Protein AF-A0A2E8A3Y8-F1 (afdb_monomer_lite)

Structure (mmCIF, N/CA/C/O backbone):
data_AF-A0A2E8A3Y8-F1
#
_entry.id   AF-A0A2E8A3Y8-F1
#
loop_
_atom_site.group_PDB
_atom_site.id
_atom_site.type_symbol
_atom_site.label_atom_id
_atom_site.label_alt_id
_atom_site.label_comp_id
_atom_site.label_asym_id
_atom_site.label_entity_id
_atom_site.label_seq_id
_atom_site.pdbx_PDB_ins_code
_atom_site.Cartn_x
_atom_site.Cartn_y
_atom_site.Cartn_z
_atom_site.occupancy
_atom_site.B_iso_or_equiv
_atom_site.auth_seq_id
_atom_site.auth_comp_id
_atom_site.auth_asym_id
_atom_site.auth_atom_id
_atom_site.pdbx_PDB_model_num
ATOM 1 N N . MET A 1 1 ? -54.378 -12.305 22.592 1.00 50.81 1 MET A N 1
ATOM 2 C CA . MET A 1 1 ? -53.542 -13.106 21.674 1.00 50.81 1 MET A CA 1
ATOM 3 C C . MET A 1 1 ? -53.422 -12.330 20.375 1.00 50.81 1 MET A C 1
ATOM 5 O O . MET A 1 1 ? -54.357 -12.415 19.598 1.00 50.81 1 MET A O 1
ATOM 9 N N . SER A 1 2 ? -52.361 -11.531 20.200 1.00 48.31 2 SER A N 1
ATOM 10 C CA . SER A 1 2 ? -51.889 -10.996 18.904 1.00 48.31 2 SER A CA 1
ATOM 11 C C . SER A 1 2 ? -50.883 -9.859 19.144 1.00 48.31 2 SER A C 1
ATOM 13 O O . SER A 1 2 ? -51.267 -8.697 19.093 1.00 48.31 2 SER A O 1
ATOM 15 N N . ASP A 1 3 ? -49.627 -10.189 19.456 1.00 53.75 3 ASP A N 1
ATOM 16 C CA . ASP A 1 3 ? -48.512 -9.241 19.232 1.00 53.75 3 ASP A CA 1
ATOM 17 C C . ASP A 1 3 ? -47.126 -9.912 19.114 1.00 53.75 3 ASP A C 1
ATOM 19 O O . ASP A 1 3 ? -46.140 -9.276 18.766 1.00 53.75 3 ASP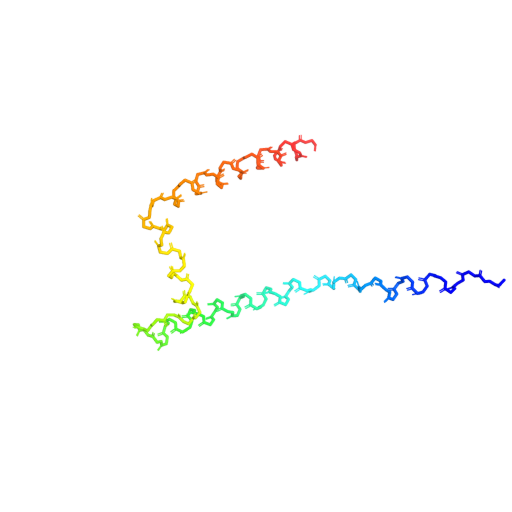 A O 1
ATOM 23 N N . GLU A 1 4 ? -47.027 -11.233 19.311 1.00 56.12 4 GLU A N 1
ATOM 24 C CA . GLU A 1 4 ? -45.763 -11.977 19.146 1.00 56.12 4 GLU A CA 1
ATOM 25 C C . GLU A 1 4 ? -45.334 -12.171 17.677 1.00 56.12 4 GLU A C 1
ATOM 27 O O . GLU A 1 4 ? -44.198 -12.553 17.408 1.00 56.12 4 GLU A O 1
ATOM 32 N N . GLY A 1 5 ? -46.216 -11.892 16.709 1.00 55.88 5 GLY A N 1
ATOM 33 C CA . GLY A 1 5 ? -45.936 -12.089 15.281 1.00 55.88 5 GLY A CA 1
ATOM 34 C C . GLY A 1 5 ? -45.139 -10.958 14.622 1.00 55.88 5 GLY A C 1
ATOM 35 O O . GLY A 1 5 ? -44.445 -11.211 13.643 1.00 55.88 5 GLY A O 1
ATOM 36 N N . SER A 1 6 ? -45.211 -9.728 15.150 1.00 57.06 6 SER A N 1
ATOM 37 C CA . SER A 1 6 ? -44.558 -8.556 14.540 1.00 57.06 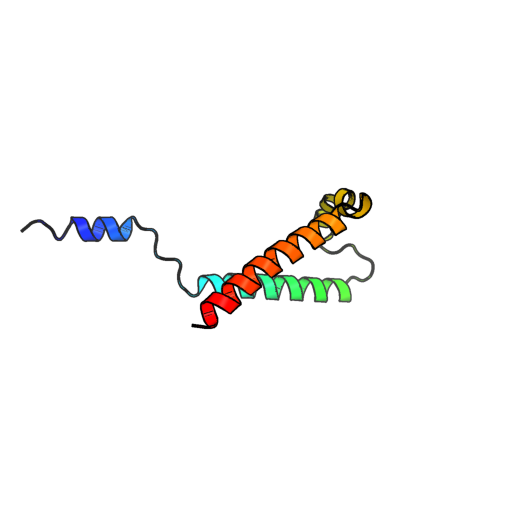6 SER A CA 1
ATOM 38 C C . SER A 1 6 ? -43.074 -8.432 14.897 1.00 57.06 6 SER A C 1
ATOM 40 O O . SER A 1 6 ? -42.314 -7.851 14.125 1.00 57.06 6 SER A O 1
ATOM 42 N N . GLY A 1 7 ? -42.654 -8.966 16.048 1.00 55.84 7 GLY A N 1
ATOM 43 C CA . GLY A 1 7 ? -41.250 -8.952 16.468 1.00 55.84 7 GLY A CA 1
ATOM 44 C C . GLY A 1 7 ? -40.382 -9.887 15.624 1.00 55.84 7 GLY A C 1
ATOM 45 O O . GLY A 1 7 ? -39.328 -9.479 15.146 1.00 55.84 7 GLY A O 1
ATOM 46 N N . GLN A 1 8 ? -40.878 -11.099 15.348 1.00 56.75 8 GLN A N 1
ATOM 47 C CA . GLN A 1 8 ? -40.131 -12.116 14.598 1.00 56.75 8 GLN A CA 1
ATOM 48 C C . GLN A 1 8 ? -39.885 -11.699 13.141 1.00 56.75 8 GLN A C 1
ATOM 50 O O . GLN A 1 8 ? -38.777 -11.835 12.639 1.00 56.75 8 GLN A O 1
ATOM 55 N N . ILE A 1 9 ? -40.879 -11.116 12.463 1.00 59.72 9 ILE A N 1
ATOM 56 C CA . ILE A 1 9 ? -4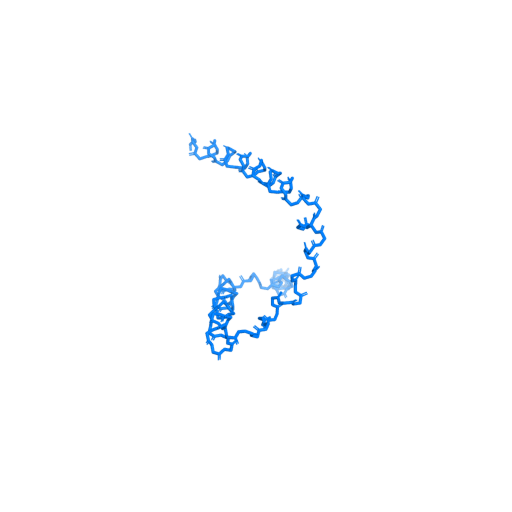0.717 -10.635 11.077 1.00 59.72 9 ILE A CA 1
ATOM 57 C C . ILE A 1 9 ? -39.770 -9.434 10.944 1.00 59.72 9 ILE A C 1
ATOM 59 O O . ILE A 1 9 ? -39.228 -9.229 9.866 1.00 59.72 9 ILE A O 1
ATOM 63 N N . THR A 1 10 ? -39.538 -8.655 12.003 1.00 58.28 10 THR A N 1
ATOM 64 C CA . THR A 1 10 ? -38.559 -7.552 11.975 1.00 58.28 10 THR A CA 1
ATOM 65 C C . THR A 1 10 ? -37.125 -8.071 12.119 1.00 58.28 10 THR A C 1
ATOM 67 O O . THR A 1 10 ? -36.212 -7.547 11.483 1.00 58.28 10 THR A O 1
ATOM 70 N N . GLU A 1 11 ? -36.939 -9.134 12.906 1.00 60.28 11 GLU A N 1
ATOM 71 C CA . GLU A 1 11 ? -35.646 -9.779 13.155 1.00 60.28 11 GLU A CA 1
ATOM 72 C C . GLU A 1 11 ? -35.144 -10.552 11.926 1.00 60.28 11 GLU A C 1
ATOM 74 O O . GLU A 1 11 ? -33.964 -10.491 11.617 1.00 60.28 11 GLU A O 1
ATOM 79 N N . PHE A 1 12 ? -36.040 -11.162 11.139 1.00 57.72 12 PHE A N 1
ATOM 80 C CA . PHE A 1 12 ? -35.675 -11.814 9.870 1.00 57.72 12 PHE A CA 1
ATOM 81 C C . PHE A 1 12 ? -35.438 -10.846 8.692 1.00 57.72 12 PHE A C 1
ATOM 83 O O . PHE A 1 12 ? -34.927 -11.267 7.654 1.00 57.72 12 PHE A O 1
ATOM 90 N N . ILE A 1 13 ? -35.842 -9.572 8.804 1.00 60.25 13 ILE A N 1
ATOM 91 C CA . ILE A 1 13 ? -35.687 -8.557 7.738 1.00 60.25 13 ILE A CA 1
ATOM 92 C C . ILE A 1 13 ? -34.484 -7.637 7.990 1.00 60.25 13 ILE A C 1
ATOM 94 O O . ILE A 1 13 ? -33.940 -7.064 7.043 1.00 60.25 13 ILE A O 1
ATOM 98 N N . GLN A 1 14 ? -34.009 -7.525 9.232 1.00 63.19 14 GLN A N 1
ATOM 99 C CA . GLN A 1 14 ? -32.669 -7.008 9.486 1.00 63.19 14 GLN A CA 1
ATOM 100 C C . GLN A 1 14 ? -31.678 -8.123 9.188 1.00 63.19 14 GLN A C 1
ATOM 102 O O . GLN A 1 14 ? -31.522 -9.036 9.987 1.00 63.19 14 GLN A O 1
ATOM 107 N N . GLY A 1 15 ? -31.035 -8.051 8.017 1.00 64.69 15 GLY A N 1
ATOM 108 C CA . GLY A 1 15 ? -29.947 -8.960 7.672 1.00 64.69 15 GLY A CA 1
ATOM 109 C C . GLY A 1 15 ? -28.984 -9.053 8.848 1.00 64.69 15 GLY A C 1
ATOM 110 O O . GLY A 1 15 ? -28.522 -8.009 9.317 1.00 64.69 15 GLY A O 1
ATOM 111 N N . GLU A 1 16 ? -28.794 -10.278 9.351 1.00 68.81 16 GLU A N 1
ATOM 112 C CA . GLU A 1 16 ? -27.980 -10.605 10.515 1.00 68.81 16 GLU A CA 1
ATOM 113 C C . GLU A 1 16 ? -26.820 -9.624 10.659 1.00 68.81 16 GLU A C 1
ATOM 115 O O . GLU A 1 16 ? -25.997 -9.490 9.748 1.00 68.81 16 GLU A O 1
ATOM 120 N N . LYS A 1 17 ? -26.771 -8.941 11.808 1.00 66.62 17 LYS A N 1
ATOM 121 C CA . LYS A 1 17 ? -25.599 -8.200 12.277 1.00 66.62 17 LYS A CA 1
ATOM 122 C C . LYS A 1 17 ? -24.357 -8.992 11.866 1.00 66.62 17 LYS A C 1
ATOM 124 O O . LYS A 1 17 ? -24.204 -10.121 12.335 1.00 66.62 17 LYS A O 1
ATOM 129 N N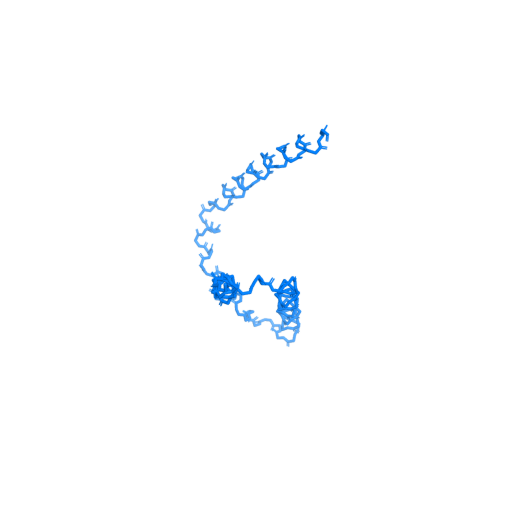 . GLU A 1 18 ? -23.544 -8.439 10.955 1.00 66.00 18 GLU A N 1
ATOM 130 C CA . GLU A 1 18 ? -22.396 -9.157 10.390 1.00 66.00 18 GLU A CA 1
ATOM 131 C C . GLU A 1 18 ? -21.630 -9.832 11.535 1.00 66.00 18 GLU A C 1
ATOM 133 O O . GLU A 1 18 ? -21.331 -9.162 12.534 1.00 66.00 18 GLU A O 1
ATOM 138 N N . PRO A 1 19 ? -21.375 -11.152 11.460 1.00 73.69 19 PRO A N 1
ATOM 139 C CA . PRO A 1 19 ? -20.743 -11.862 12.558 1.00 73.69 19 PRO A CA 1
ATOM 140 C C . PRO A 1 19 ? -19.434 -11.157 12.906 1.00 73.69 19 PRO A C 1
ATOM 142 O O . PRO A 1 19 ? -18.675 -10.809 12.005 1.00 73.69 19 PRO A O 1
ATOM 145 N N . GLU A 1 20 ? -19.137 -10.968 14.197 1.00 70.38 20 GLU A N 1
ATOM 146 C CA . GLU A 1 20 ? -17.938 -10.222 14.633 1.00 70.38 20 GLU A CA 1
ATOM 147 C C . GLU A 1 20 ? -16.628 -10.804 14.056 1.00 70.38 20 GLU A C 1
ATOM 149 O O . GLU A 1 20 ? -15.615 -10.118 13.945 1.00 70.38 20 GLU A O 1
ATOM 154 N N . SER A 1 21 ? -16.672 -12.059 13.599 1.00 70.81 21 SER A N 1
ATOM 155 C CA . SER A 1 21 ? -15.593 -12.769 12.907 1.00 70.81 21 SER A CA 1
ATOM 156 C C . SER A 1 21 ? -15.413 -12.401 11.415 1.00 70.81 21 SER A C 1
ATOM 158 O O . SER A 1 21 ? -14.436 -12.818 10.798 1.00 70.81 21 SER A O 1
ATOM 160 N N . SER A 1 22 ? -16.298 -11.603 10.804 1.00 79.12 22 SER A N 1
ATOM 161 C CA . SER A 1 22 ? -16.204 -11.169 9.392 1.00 79.12 22 SER A CA 1
ATOM 162 C C . SER A 1 22 ? -14.846 -10.515 9.083 1.00 79.12 22 SER A C 1
ATOM 164 O O . SER A 1 22 ? -14.176 -10.844 8.099 1.00 79.12 22 SER A O 1
ATOM 166 N N . TYR A 1 23 ? -14.353 -9.694 10.013 1.00 80.69 23 TYR A N 1
ATOM 167 C CA . TYR A 1 23 ? -13.036 -9.058 9.928 1.00 80.69 23 TYR A CA 1
ATOM 168 C C . TYR A 1 23 ? -11.875 -10.055 9.879 1.00 80.69 23 TYR A C 1
ATOM 170 O O . TYR A 1 23 ? -10.856 -9.785 9.243 1.00 80.69 23 TYR A O 1
ATOM 178 N N . VAL A 1 24 ? -12.018 -11.217 10.520 1.00 88.62 24 VAL A N 1
ATOM 179 C CA . VAL A 1 24 ? -10.979 -12.254 10.556 1.00 88.62 24 VAL A CA 1
ATOM 180 C C . VAL A 1 24 ? -10.786 -12.858 9.168 1.00 88.62 24 VAL A C 1
ATOM 182 O O . VAL A 1 24 ? -9.652 -13.063 8.740 1.00 88.62 24 VAL A O 1
ATOM 185 N N . VAL A 1 25 ? -11.875 -13.081 8.430 1.00 89.06 25 VAL A N 1
ATOM 186 C CA . VAL A 1 25 ? -11.821 -13.614 7.060 1.00 89.06 25 VAL A CA 1
ATOM 187 C C . VAL A 1 25 ? -11.118 -12.631 6.127 1.00 89.06 25 VAL A C 1
ATOM 189 O O . VAL A 1 25 ? -10.240 -13.028 5.360 1.00 89.06 25 VAL A O 1
ATOM 192 N N . ILE A 1 26 ? -11.441 -11.340 6.241 1.00 88.69 26 ILE A N 1
ATOM 193 C CA . ILE A 1 26 ? -10.790 -10.281 5.461 1.00 88.69 26 ILE A CA 1
ATOM 194 C C . ILE A 1 26 ? -9.300 -10.207 5.806 1.00 88.69 26 ILE A C 1
ATOM 196 O O . ILE A 1 26 ? -8.465 -10.186 4.905 1.00 88.69 26 ILE A O 1
ATOM 200 N N . MET A 1 27 ? -8.945 -10.241 7.093 1.00 92.88 27 MET A N 1
ATOM 201 C CA . MET A 1 27 ? -7.547 -10.226 7.530 1.00 92.88 27 MET A CA 1
ATOM 202 C C . MET A 1 27 ? -6.754 -11.422 7.001 1.00 92.88 27 MET A C 1
ATOM 204 O O . MET A 1 27 ? -5.652 -11.239 6.489 1.00 92.88 27 MET A O 1
ATOM 208 N N . ILE A 1 28 ? -7.312 -12.634 7.046 1.00 95.00 28 ILE A N 1
ATOM 209 C CA . ILE A 1 28 ? -6.672 -13.823 6.463 1.00 95.00 28 ILE A CA 1
ATOM 210 C C . ILE A 1 28 ? -6.512 -13.662 4.944 1.00 95.00 28 ILE A C 1
ATOM 212 O O . ILE A 1 28 ? -5.460 -13.997 4.396 1.00 95.00 28 ILE A O 1
ATOM 216 N N . GLY A 1 29 ? -7.515 -13.108 4.260 1.00 93.62 29 GLY A N 1
ATOM 217 C CA . GLY A 1 29 ? -7.442 -12.779 2.835 1.00 93.62 29 GLY A CA 1
ATOM 218 C C . GLY A 1 29 ? -6.296 -11.816 2.514 1.00 93.62 29 GLY A C 1
ATOM 219 O O . GLY A 1 29 ? -5.482 -12.090 1.637 1.00 93.62 29 GLY A O 1
ATOM 220 N N . VAL A 1 30 ? -6.162 -10.732 3.279 1.00 93.75 30 VAL A N 1
ATOM 221 C CA . VAL A 1 30 ? -5.084 -9.746 3.101 1.00 93.75 30 VAL A CA 1
ATOM 222 C C . VAL A 1 30 ? -3.713 -10.359 3.396 1.00 93.75 30 VAL A C 1
ATOM 224 O O . VAL A 1 30 ? -2.791 -10.220 2.596 1.00 93.75 30 VAL A O 1
ATOM 227 N N . VAL A 1 31 ? -3.565 -11.085 4.507 1.00 96.75 31 VAL A N 1
ATOM 228 C CA . VAL A 1 31 ? -2.291 -11.718 4.887 1.00 96.75 31 VAL A CA 1
ATOM 229 C C . VAL A 1 31 ? -1.866 -12.769 3.861 1.00 96.75 31 VAL A C 1
ATOM 231 O O . VAL A 1 31 ? -0.691 -12.829 3.490 1.00 96.75 31 VAL A O 1
ATOM 234 N N . SER A 1 32 ? -2.803 -13.582 3.371 1.00 95.50 32 SER A N 1
ATOM 235 C CA . SER A 1 32 ? -2.520 -14.593 2.348 1.00 95.50 32 SER A CA 1
ATOM 236 C C . SER A 1 32 ? -2.155 -13.960 1.004 1.00 95.50 32 SER A C 1
ATOM 238 O O . SER A 1 32 ? -1.179 -14.388 0.389 1.00 95.50 32 SER A O 1
ATOM 240 N N . MET A 1 33 ? -2.846 -12.892 0.595 1.00 93.38 33 MET A N 1
ATOM 241 C CA . MET A 1 33 ? -2.512 -12.118 -0.602 1.00 93.38 33 MET A CA 1
ATOM 242 C C . MET A 1 33 ? -1.099 -11.527 -0.520 1.00 93.38 33 MET A C 1
ATOM 244 O O . MET A 1 33 ? -0.305 -11.712 -1.440 1.00 93.38 33 MET A O 1
ATOM 248 N N . LEU A 1 34 ? -0.748 -10.868 0.588 1.00 94.06 34 LEU A N 1
ATOM 249 C CA . LEU A 1 34 ? 0.591 -10.298 0.778 1.00 94.06 34 LEU A CA 1
ATOM 250 C C . LEU A 1 34 ? 1.673 -11.383 0.776 1.00 94.06 34 LEU A C 1
ATOM 252 O O . LEU A 1 34 ? 2.695 -11.241 0.105 1.00 94.06 34 LEU A O 1
ATOM 256 N N . SER A 1 35 ? 1.430 -12.492 1.477 1.00 95.44 35 SER A N 1
ATOM 257 C CA . SER A 1 35 ? 2.364 -13.623 1.531 1.00 95.44 35 SER A CA 1
ATOM 258 C C . SER A 1 35 ? 2.584 -14.244 0.148 1.00 95.44 35 SER A C 1
ATOM 260 O O . SER A 1 35 ? 3.717 -14.558 -0.217 1.00 95.44 35 SER A O 1
ATOM 262 N N . PHE A 1 36 ? 1.519 -14.376 -0.649 1.00 95.00 36 PHE A N 1
ATOM 263 C CA . PHE A 1 36 ? 1.600 -14.839 -2.032 1.00 95.00 36 PHE A CA 1
ATOM 264 C C . PHE A 1 36 ? 2.433 -13.897 -2.906 1.00 95.00 36 PHE A C 1
ATOM 266 O O . PHE A 1 36 ? 3.285 -14.372 -3.654 1.00 95.00 36 PHE A O 1
ATOM 273 N N . LEU A 1 37 ? 2.239 -12.578 -2.796 1.00 93.06 37 LEU A N 1
ATOM 274 C CA . LEU A 1 37 ? 3.009 -11.596 -3.567 1.00 93.06 37 LEU A CA 1
ATOM 275 C C . LEU A 1 37 ? 4.506 -11.656 -3.238 1.00 93.06 37 LEU A C 1
ATOM 277 O O . LEU A 1 37 ? 5.335 -11.648 -4.149 1.00 93.06 37 LEU A O 1
ATOM 281 N N . VAL A 1 38 ? 4.854 -11.787 -1.954 1.00 94.00 38 VAL A N 1
ATOM 282 C CA . VAL A 1 38 ? 6.248 -11.968 -1.519 1.00 94.00 38 VAL A CA 1
ATOM 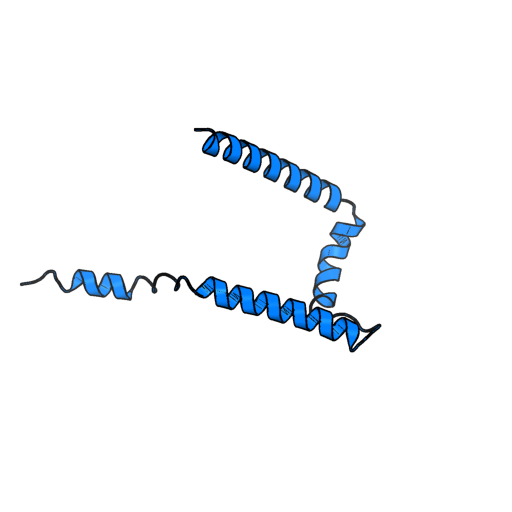283 C C . VAL A 1 38 ? 6.837 -13.247 -2.113 1.00 94.00 38 VAL A C 1
ATOM 285 O O . VAL A 1 38 ? 7.917 -13.213 -2.703 1.00 94.00 38 VAL A O 1
ATOM 288 N N . LEU A 1 39 ? 6.120 -14.370 -2.006 1.00 95.94 39 LEU A N 1
ATOM 289 C CA . LEU A 1 39 ? 6.567 -15.647 -2.560 1.00 95.94 39 LEU A CA 1
ATOM 290 C C . LEU A 1 39 ? 6.741 -15.577 -4.083 1.00 95.94 39 LEU A C 1
ATOM 292 O O . LEU A 1 39 ? 7.740 -16.066 -4.606 1.00 95.94 39 LEU A O 1
ATOM 296 N N . TYR A 1 40 ? 5.800 -14.948 -4.792 1.00 94.69 40 TYR A N 1
ATOM 297 C CA . TYR A 1 40 ? 5.865 -14.762 -6.239 1.00 94.69 40 TYR A CA 1
ATOM 298 C C . TYR A 1 40 ? 7.102 -13.955 -6.641 1.00 94.69 40 TYR A C 1
ATOM 300 O O . TYR A 1 40 ? 7.814 -14.363 -7.555 1.00 94.69 40 TYR A O 1
ATOM 308 N N . GLY A 1 41 ? 7.394 -12.855 -5.940 1.00 92.75 41 GLY A N 1
ATOM 309 C CA . GLY A 1 41 ? 8.569 -12.026 -6.218 1.00 92.75 41 GLY A CA 1
ATOM 310 C C . GLY A 1 41 ? 9.893 -12.780 -6.059 1.00 92.75 41 GLY A C 1
ATOM 311 O O . GLY A 1 41 ? 10.824 -12.557 -6.831 1.00 92.75 41 GLY A O 1
ATOM 312 N N . VAL A 1 42 ? 9.969 -13.710 -5.100 1.00 95.06 42 VAL A N 1
ATOM 313 C CA . VAL A 1 42 ? 11.147 -14.573 -4.905 1.00 95.06 42 VAL A CA 1
ATOM 314 C C . VAL A 1 42 ? 11.225 -15.678 -5.963 1.00 95.06 42 VAL A C 1
ATOM 316 O O . VAL A 1 42 ? 12.309 -15.967 -6.467 1.00 95.06 42 VAL A O 1
ATOM 319 N N . LEU A 1 43 ? 10.096 -16.307 -6.297 1.00 95.62 43 LEU A N 1
ATOM 320 C CA . LEU A 1 43 ? 10.048 -17.453 -7.208 1.00 95.62 43 LEU A CA 1
ATOM 321 C C . LEU A 1 43 ? 10.193 -17.054 -8.685 1.00 95.62 43 LEU A C 1
ATOM 323 O O . LEU A 1 43 ? 10.743 -17.818 -9.477 1.00 95.62 43 LEU A O 1
ATOM 327 N N . TYR A 1 44 ? 9.721 -15.862 -9.054 1.00 94.31 44 TYR A N 1
ATOM 328 C CA . TYR A 1 44 ? 9.712 -15.349 -10.424 1.00 94.31 44 TYR A CA 1
ATOM 329 C C . TYR A 1 44 ? 10.414 -13.984 -10.516 1.00 94.31 44 TYR A C 1
ATOM 331 O O . TYR A 1 44 ? 9.771 -12.966 -10.786 1.00 94.31 44 TYR A O 1
ATOM 339 N N . PRO A 1 45 ? 11.741 -13.928 -10.310 1.00 91.56 45 PRO A N 1
ATOM 340 C CA . PRO A 1 45 ? 12.480 -12.674 -10.360 1.00 91.56 45 PRO A CA 1
ATOM 341 C C . PRO A 1 45 ? 12.459 -12.062 -11.769 1.00 91.56 45 PRO A C 1
ATOM 343 O O . PRO A 1 45 ? 12.570 -12.766 -12.773 1.00 91.56 45 PRO A O 1
ATOM 346 N N . GLY A 1 46 ? 12.334 -10.734 -11.844 1.00 88.38 46 GLY A N 1
ATOM 347 C CA . GLY A 1 46 ? 12.323 -9.981 -13.108 1.00 88.38 46 GLY A CA 1
ATOM 348 C C . GLY A 1 46 ? 11.013 -10.065 -13.900 1.00 88.38 46 GLY A C 1
ATOM 349 O O . GLY A 1 46 ? 10.955 -9.584 -15.028 1.00 88.38 46 GLY A O 1
ATOM 350 N N . ARG A 1 47 ? 9.972 -10.680 -13.330 1.00 89.88 47 ARG A N 1
ATOM 351 C CA . ARG A 1 47 ? 8.615 -10.706 -13.884 1.00 89.88 47 ARG A CA 1
ATOM 352 C C . ARG A 1 47 ? 7.759 -9.659 -13.180 1.00 89.88 47 ARG A C 1
ATOM 354 O O . ARG A 1 47 ? 7.892 -9.463 -11.973 1.00 89.88 47 ARG A O 1
ATOM 361 N N . ASP A 1 48 ? 6.849 -9.050 -13.930 1.00 90.00 48 ASP A N 1
ATOM 362 C CA . ASP A 1 48 ? 5.867 -8.118 -13.383 1.00 90.00 48 ASP A CA 1
ATOM 363 C C . ASP A 1 48 ? 5.022 -8.797 -12.295 1.00 90.00 48 ASP A C 1
ATOM 365 O O . ASP A 1 48 ? 4.654 -9.978 -12.400 1.00 90.00 48 ASP A O 1
ATOM 369 N N . MET A 1 49 ? 4.746 -8.058 -11.217 1.00 89.75 49 MET A N 1
ATOM 370 C CA . MET A 1 49 ? 3.987 -8.581 -10.086 1.00 89.75 49 MET A CA 1
ATOM 371 C C . MET A 1 49 ? 2.511 -8.755 -10.467 1.00 89.75 49 MET A C 1
ATOM 373 O O . MET A 1 49 ? 1.903 -7.828 -11.013 1.00 89.75 49 MET A O 1
ATOM 377 N N . PRO A 1 50 ? 1.888 -9.899 -10.155 1.00 87.56 50 PRO A N 1
ATOM 378 C CA . PRO A 1 50 ? 0.481 -10.115 -10.449 1.00 87.56 50 PRO A CA 1
ATOM 379 C C . PRO A 1 50 ? -0.365 -9.099 -9.676 1.00 87.56 50 PRO A C 1
ATOM 381 O O . PRO A 1 50 ? -0.050 -8.776 -8.530 1.00 87.56 50 PRO A O 1
ATOM 384 N N . VAL A 1 51 ? -1.442 -8.607 -10.297 1.00 84.31 51 VAL A N 1
ATOM 385 C CA . VAL A 1 51 ? -2.399 -7.623 -9.747 1.00 84.31 51 VAL A CA 1
ATOM 386 C C . VAL A 1 51 ? -1.821 -6.213 -9.538 1.00 84.31 51 VAL A C 1
ATOM 388 O O . VAL A 1 51 ? -2.449 -5.234 -9.922 1.00 84.31 51 VAL A O 1
ATOM 391 N N . VAL A 1 52 ? -0.614 -6.072 -8.985 1.00 85.06 52 VAL A N 1
ATOM 392 C CA . VAL A 1 52 ? 0.010 -4.763 -8.702 1.00 85.06 52 VAL A CA 1
ATOM 393 C C . VAL A 1 52 ? 0.361 -4.015 -9.989 1.00 85.06 52 VAL A C 1
ATOM 395 O O . VAL A 1 52 ? 0.160 -2.805 -10.082 1.00 85.06 52 VAL A O 1
ATOM 398 N N . SER A 1 53 ? 0.841 -4.735 -11.001 1.00 84.00 53 SER A N 1
ATOM 399 C CA . SER A 1 53 ? 1.308 -4.139 -12.262 1.00 84.00 53 SER A CA 1
ATOM 400 C C . SER A 1 53 ? 0.185 -3.519 -13.092 1.00 84.00 53 SER A C 1
ATOM 402 O O . SER A 1 53 ? 0.437 -2.639 -13.904 1.00 84.00 53 SER A O 1
ATOM 404 N N . GLU A 1 54 ? -1.058 -3.942 -12.867 1.00 86.56 54 GLU A N 1
ATOM 405 C CA . GLU A 1 54 ? -2.245 -3.365 -13.508 1.00 86.56 54 GLU A CA 1
ATOM 406 C C . GLU A 1 54 ? -2.730 -2.101 -12.783 1.00 86.56 54 GLU A C 1
ATOM 408 O O . GLU A 1 54 ? -3.364 -1.237 -13.385 1.00 86.56 54 GLU A O 1
ATOM 413 N N . LEU A 1 55 ? -2.407 -1.966 -11.492 1.00 82.38 55 LEU A N 1
ATOM 414 C CA . LEU A 1 55 ? -2.809 -0.829 -10.665 1.00 82.38 55 LEU A CA 1
ATOM 415 C C . LEU A 1 55 ? -1.833 0.345 -10.774 1.00 82.38 55 LEU A C 1
ATOM 417 O O . LEU A 1 55 ? -2.268 1.494 -10.777 1.00 82.38 55 LEU A O 1
ATOM 421 N N . LEU A 1 56 ? -0.527 0.077 -10.877 1.00 81.62 56 LEU A N 1
ATOM 422 C CA . LEU A 1 56 ? 0.511 1.115 -10.940 1.00 81.62 56 LEU A CA 1
ATOM 423 C C . LEU A 1 56 ? 0.291 2.162 -12.054 1.00 81.62 56 LEU A C 1
ATOM 425 O O . LEU A 1 56 ? 0.396 3.352 -11.744 1.00 81.62 56 LEU A O 1
ATOM 429 N N . PRO A 1 57 ? -0.094 1.792 -13.293 1.00 84.00 57 PRO A N 1
ATOM 430 C CA . PRO A 1 57 ? -0.335 2.756 -14.369 1.00 84.00 57 PRO A CA 1
ATOM 431 C C . PRO A 1 57 ? -1.451 3.766 -14.066 1.00 84.00 57 PRO A C 1
ATOM 433 O O . PRO A 1 57 ? -1.411 4.896 -14.545 1.00 84.00 57 PRO A O 1
ATOM 436 N N . MET A 1 58 ? -2.436 3.412 -13.228 1.00 81.88 58 MET A N 1
ATOM 437 C CA . MET A 1 58 ? -3.491 4.358 -12.829 1.00 81.88 58 MET A CA 1
ATOM 438 C C . MET A 1 58 ? -2.965 5.503 -11.959 1.00 81.88 58 MET A C 1
ATOM 440 O O . MET A 1 58 ? -3.567 6.576 -11.924 1.00 81.88 58 MET A O 1
ATOM 444 N N . PHE A 1 59 ? -1.845 5.294 -11.267 1.00 79.19 59 PHE A N 1
ATOM 445 C CA . PHE A 1 59 ? -1.227 6.306 -10.415 1.00 79.19 59 PHE A CA 1
ATOM 446 C C . PHE A 1 59 ? -0.050 7.016 -11.085 1.00 79.19 59 PHE A C 1
ATOM 448 O O . PHE A 1 59 ? 0.453 7.996 -10.540 1.00 79.19 59 PHE A O 1
ATOM 455 N N . GLU A 1 60 ? 0.375 6.573 -12.267 1.00 80.62 60 GLU A N 1
ATOM 456 C CA . GLU A 1 60 ? 1.538 7.115 -12.972 1.00 80.62 60 GLU A CA 1
ATOM 457 C C . GLU A 1 60 ? 1.385 8.625 -13.229 1.00 80.62 60 GLU A C 1
ATOM 459 O O . GLU A 1 60 ? 2.270 9.400 -12.881 1.00 80.62 60 GLU A O 1
ATOM 464 N N . GLY A 1 61 ? 0.205 9.082 -13.667 1.00 77.88 61 GLY A N 1
ATOM 465 C CA . GLY A 1 61 ? -0.079 10.516 -13.846 1.00 77.88 61 GLY A CA 1
ATOM 466 C C . GLY A 1 61 ? -0.129 11.333 -12.542 1.00 77.88 61 GLY A C 1
ATOM 467 O O . GLY A 1 61 ? 0.120 12.540 -12.543 1.00 77.88 61 GLY A O 1
ATOM 468 N N . VAL A 1 62 ? -0.417 10.694 -11.407 1.00 82.75 62 VAL A N 1
ATOM 469 C CA . VAL A 1 62 ? -0.434 11.332 -10.077 1.00 82.75 62 VAL A CA 1
ATOM 470 C C . VAL A 1 62 ? 0.986 11.449 -9.517 1.00 82.75 62 VAL A C 1
ATOM 472 O O . VAL A 1 62 ? 1.334 12.458 -8.900 1.00 82.75 62 VAL A O 1
ATOM 475 N N . PHE A 1 63 ? 1.828 10.445 -9.756 1.00 80.12 63 PHE A N 1
ATOM 476 C CA . PHE A 1 63 ? 3.222 10.462 -9.322 1.00 80.12 63 PHE A CA 1
ATOM 477 C C . PHE A 1 63 ? 4.106 11.350 -10.208 1.00 80.12 63 PHE A C 1
ATOM 479 O O . PHE A 1 63 ? 4.973 12.040 -9.673 1.00 80.12 63 PHE A O 1
ATOM 486 N N . ASP A 1 64 ? 3.835 11.416 -11.514 1.00 84.62 64 ASP A N 1
ATOM 487 C CA . ASP A 1 64 ? 4.584 12.243 -12.473 1.00 84.62 64 ASP A CA 1
ATOM 488 C C . ASP A 1 64 ? 4.276 13.748 -12.335 1.00 84.62 64 ASP A C 1
ATOM 490 O O . ASP A 1 64 ? 5.158 14.598 -12.425 1.00 84.62 64 ASP A O 1
ATOM 494 N N . SER A 1 65 ? 3.031 14.110 -12.007 1.00 86.25 65 SER A N 1
ATOM 495 C CA . SER A 1 65 ? 2.609 15.518 -11.886 1.00 86.25 65 SER A CA 1
ATOM 496 C C . SER A 1 65 ? 3.032 16.216 -10.584 1.00 86.25 65 SER A C 1
ATOM 498 O O . SER A 1 65 ? 2.751 17.401 -10.402 1.00 86.25 65 SER A O 1
ATOM 500 N N . GLY A 1 66 ? 3.659 15.505 -9.639 1.00 83.44 66 GLY A N 1
ATOM 501 C CA . GLY A 1 66 ? 4.038 16.048 -8.327 1.00 83.44 66 GLY A CA 1
ATOM 502 C C . GLY A 1 66 ? 2.858 16.379 -7.395 1.00 83.44 66 GLY A C 1
ATOM 503 O O . GLY A 1 66 ? 3.074 16.777 -6.250 1.00 83.44 66 GLY A O 1
ATOM 504 N N . ILE A 1 67 ? 1.609 16.171 -7.832 1.00 89.62 67 ILE A N 1
ATOM 505 C CA . ILE A 1 67 ? 0.395 16.405 -7.030 1.00 89.62 67 ILE A CA 1
ATOM 506 C C . ILE A 1 67 ? 0.339 15.492 -5.795 1.00 89.62 67 ILE A C 1
ATOM 508 O O . ILE A 1 67 ? -0.251 15.845 -4.775 1.00 89.62 67 ILE A O 1
ATOM 512 N N . TRP A 1 68 ? 0.995 14.332 -5.847 1.00 87.44 68 TRP A N 1
ATOM 513 C CA . TRP A 1 68 ? 1.045 13.383 -4.738 1.00 87.44 68 TRP A CA 1
ATOM 514 C C . TRP A 1 68 ? 1.674 13.970 -3.461 1.00 87.44 68 TRP A C 1
ATOM 516 O O . TRP A 1 68 ? 1.243 13.613 -2.367 1.00 87.44 68 TRP A O 1
ATOM 526 N N . PHE A 1 69 ? 2.603 14.932 -3.567 1.00 88.69 69 PHE A N 1
ATOM 527 C CA . PHE A 1 69 ? 3.133 15.662 -2.405 1.00 88.69 69 PHE A CA 1
ATOM 528 C C . PHE A 1 69 ? 2.062 16.528 -1.729 1.00 88.69 69 PHE A C 1
ATOM 530 O O . PHE A 1 69 ? 1.996 16.595 -0.501 1.00 88.69 69 PHE A O 1
ATOM 537 N N . PHE A 1 70 ? 1.196 17.163 -2.522 1.00 91.44 70 PHE A N 1
ATOM 538 C CA . PHE A 1 70 ? 0.070 17.945 -2.013 1.00 91.44 70 PHE A CA 1
ATOM 539 C C . PHE A 1 70 ? -0.970 17.044 -1.335 1.00 91.44 70 PHE A C 1
ATOM 541 O O . PHE A 1 70 ? -1.432 17.358 -0.240 1.00 91.44 70 PHE A O 1
ATOM 548 N N . LEU A 1 71 ? -1.282 15.888 -1.936 1.00 90.75 71 LEU A N 1
ATOM 549 C CA . LEU A 1 71 ? -2.185 14.893 -1.346 1.00 90.75 71 LEU A CA 1
ATOM 550 C C . LEU A 1 71 ? -1.638 14.333 -0.024 1.00 90.75 71 LEU A C 1
ATOM 552 O O . LEU A 1 71 ? -2.388 14.201 0.942 1.00 90.75 71 LEU A O 1
ATOM 556 N N . LEU A 1 72 ? -0.331 14.067 0.051 1.00 91.81 72 LEU A N 1
ATOM 557 C CA . LEU A 1 72 ? 0.328 13.611 1.276 1.00 91.81 72 LEU A CA 1
ATOM 558 C C . LEU A 1 72 ? 0.264 14.685 2.370 1.00 91.81 72 LEU A C 1
ATOM 560 O O . LEU A 1 72 ? -0.107 14.382 3.502 1.00 91.81 72 LEU A O 1
ATOM 564 N N . GLY A 1 73 ? 0.545 15.946 2.030 1.00 94.06 73 GLY A N 1
ATOM 565 C CA . GLY A 1 73 ? 0.429 17.071 2.962 1.00 94.06 73 GLY A CA 1
ATOM 566 C C . GLY A 1 73 ? -0.997 17.270 3.484 1.00 94.06 73 GLY A C 1
ATOM 567 O O . GLY A 1 73 ? -1.193 17.447 4.685 1.00 94.06 73 GLY A O 1
ATOM 568 N N . ALA A 1 74 ? -2.000 17.172 2.607 1.00 94.88 74 ALA A N 1
ATOM 569 C CA . ALA A 1 74 ? -3.407 17.240 2.993 1.00 94.88 74 ALA A CA 1
ATOM 570 C C . ALA A 1 74 ? -3.802 16.087 3.931 1.00 94.88 74 ALA A C 1
ATOM 572 O O . ALA A 1 74 ? -4.430 16.324 4.962 1.00 94.88 74 ALA A O 1
ATOM 573 N N . MET A 1 75 ? -3.388 14.854 3.619 1.00 95.19 75 MET A N 1
ATOM 574 C CA . MET A 1 75 ? -3.640 13.682 4.463 1.00 95.19 75 MET A CA 1
ATOM 575 C C . MET A 1 75 ? -3.010 13.842 5.852 1.00 95.19 75 MET A C 1
ATOM 577 O O . MET A 1 75 ? -3.660 13.576 6.860 1.00 95.19 75 MET A O 1
ATOM 581 N N . LEU A 1 76 ? -1.771 14.331 5.913 1.00 95.19 76 LEU A N 1
ATOM 582 C CA . LEU A 1 76 ? -1.053 14.565 7.164 1.00 95.19 76 LEU A CA 1
ATOM 583 C C . LEU A 1 76 ? -1.703 15.690 7.986 1.00 95.19 76 LEU A C 1
ATOM 585 O O . LEU A 1 76 ? -1.820 15.569 9.203 1.00 95.19 76 LEU A O 1
ATOM 589 N N . GLY A 1 77 ? -2.206 16.738 7.327 1.00 95.75 77 GLY A N 1
ATOM 590 C CA . GLY A 1 77 ? -2.976 17.807 7.967 1.00 95.75 77 GLY A CA 1
ATOM 591 C C . GLY A 1 77 ? -4.293 17.316 8.573 1.00 95.75 77 GLY A C 1
ATOM 592 O O . GLY A 1 77 ? -4.586 17.613 9.729 1.00 95.75 77 GLY A O 1
ATOM 593 N N . VAL A 1 78 ? -5.061 16.510 7.834 1.00 96.62 78 VAL A N 1
ATOM 594 C CA . VAL A 1 78 ? -6.297 15.896 8.350 1.00 96.62 78 VAL A CA 1
ATOM 595 C C . VAL A 1 78 ? -5.990 14.973 9.525 1.00 96.62 78 VAL A C 1
ATOM 597 O O . VAL A 1 78 ? -6.655 15.049 10.556 1.00 96.62 78 VAL A O 1
ATOM 600 N N . PHE A 1 79 ? -4.956 14.139 9.406 1.00 94.62 79 PHE A N 1
ATOM 601 C CA . PHE A 1 79 ? -4.564 13.225 10.473 1.00 94.62 79 PHE A CA 1
ATOM 602 C C . PHE A 1 79 ? -4.125 13.974 11.735 1.00 94.62 79 PHE A C 1
ATOM 604 O O . PHE A 1 79 ? -4.491 13.568 12.831 1.00 94.62 79 PHE A O 1
ATOM 611 N N . ALA A 1 80 ? -3.413 15.096 11.599 1.00 95.19 80 ALA A N 1
ATOM 612 C CA . ALA A 1 80 ? -3.048 15.945 12.730 1.00 95.19 80 ALA A CA 1
ATOM 613 C C . ALA A 1 80 ? -4.282 16.530 13.438 1.00 95.19 80 ALA A C 1
ATOM 615 O O . ALA A 1 80 ? -4.343 16.511 14.662 1.00 95.19 80 ALA A O 1
ATOM 616 N N . ILE A 1 81 ? -5.286 16.999 12.688 1.00 95.62 81 ILE A N 1
ATOM 617 C CA . ILE A 1 81 ? -6.539 17.511 13.269 1.00 95.62 81 ILE A CA 1
ATOM 618 C C . ILE A 1 81 ? -7.270 16.403 14.034 1.00 95.62 81 ILE A C 1
ATOM 620 O O . ILE A 1 81 ? -7.665 16.603 15.181 1.00 95.62 81 ILE A O 1
ATOM 624 N N . VAL A 1 82 ? -7.421 15.226 13.421 1.00 95.31 82 VAL A N 1
ATOM 625 C CA . VAL A 1 82 ? -8.082 14.073 14.049 1.00 95.31 82 VAL A CA 1
ATOM 626 C C . VAL A 1 82 ? -7.311 13.600 15.283 1.00 95.31 82 VAL A C 1
ATOM 628 O O . VAL A 1 82 ? -7.922 13.323 16.311 1.00 95.31 82 VAL A O 1
ATOM 631 N N . ALA A 1 83 ? -5.981 13.544 15.213 1.00 91.62 83 ALA A N 1
ATOM 632 C CA . ALA A 1 83 ? -5.133 13.149 16.331 1.00 91.62 83 ALA A CA 1
ATOM 633 C C . ALA A 1 83 ? -5.268 14.113 17.515 1.00 91.62 83 ALA A C 1
ATOM 635 O O . ALA A 1 83 ? -5.413 13.656 18.645 1.00 91.62 83 ALA A O 1
ATOM 636 N N . THR A 1 84 ? -5.280 15.424 17.267 1.00 92.88 84 THR A N 1
ATOM 637 C CA . THR A 1 84 ? -5.488 16.429 18.319 1.00 92.88 84 THR A CA 1
ATOM 638 C C . THR A 1 84 ? -6.886 16.321 18.924 1.00 92.88 84 THR A C 1
ATOM 640 O O . THR A 1 84 ? -7.009 16.294 20.141 1.00 92.88 84 THR A O 1
ATOM 643 N N . MET A 1 85 ? -7.928 16.163 18.100 1.00 94.19 85 MET A N 1
ATOM 644 C CA . MET A 1 85 ? -9.303 15.951 18.579 1.00 94.1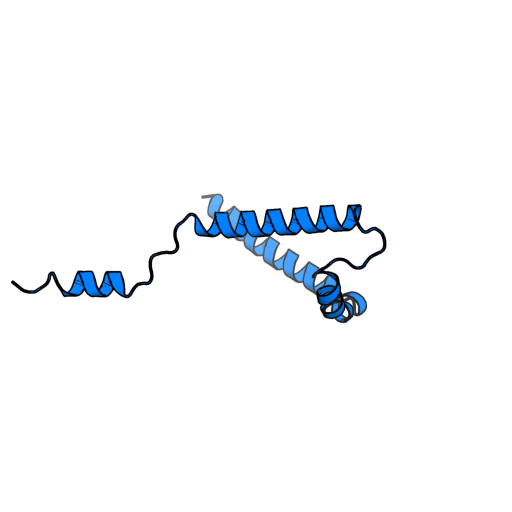9 85 MET A CA 1
ATOM 645 C C . MET A 1 85 ? -9.424 14.705 19.468 1.00 94.19 85 MET A C 1
ATOM 647 O O . MET A 1 85 ? -10.068 14.749 20.511 1.00 94.19 85 MET A O 1
ATOM 651 N N . LEU A 1 86 ? -8.790 13.592 19.083 1.00 92.62 86 LEU A N 1
ATOM 652 C CA . LEU A 1 86 ? -8.768 12.362 19.884 1.00 92.62 86 LEU A CA 1
ATOM 653 C C . LEU A 1 86 ? -7.948 12.514 21.170 1.00 92.62 86 LEU A C 1
ATOM 655 O O . LEU A 1 86 ? -8.341 11.979 22.207 1.00 92.62 86 LEU A O 1
ATOM 659 N N . ALA A 1 87 ? -6.821 13.227 21.111 1.00 90.56 87 ALA A N 1
ATOM 660 C CA . ALA A 1 87 ? -5.991 13.511 22.277 1.00 90.56 87 ALA A CA 1
ATOM 661 C C . ALA A 1 87 ? -6.749 14.362 23.304 1.00 90.56 87 ALA A C 1
ATOM 663 O O . ALA A 1 87 ? -6.709 14.050 24.489 1.00 90.56 87 ALA A O 1
ATOM 664 N N . GLU A 1 88 ? -7.487 15.375 22.849 1.00 90.94 88 GLU A N 1
ATOM 665 C CA . GLU A 1 88 ? -8.379 16.166 23.699 1.00 90.94 88 GLU A CA 1
ATOM 666 C C . GLU A 1 88 ? -9.518 15.309 24.265 1.00 90.94 88 GLU A C 1
ATOM 668 O O . GLU A 1 88 ? -9.729 15.308 25.472 1.00 90.94 88 GLU A O 1
ATOM 673 N N . ALA A 1 89 ? -10.187 14.502 23.435 1.00 86.94 89 ALA A N 1
ATOM 674 C CA . ALA A 1 89 ? -11.288 13.639 23.873 1.00 86.94 89 ALA A CA 1
ATOM 675 C C . ALA A 1 89 ? -10.876 12.529 24.862 1.00 86.94 89 ALA A C 1
ATOM 677 O O . ALA A 1 89 ? -11.726 12.000 25.570 1.00 86.94 89 ALA A O 1
ATOM 678 N N . THR A 1 90 ? -9.593 12.156 24.899 1.00 78.81 90 THR A N 1
ATOM 679 C CA . THR A 1 90 ? -9.036 11.159 25.836 1.00 78.81 90 THR A CA 1
ATOM 680 C C . THR A 1 90 ? -8.412 11.811 27.077 1.00 78.81 90 THR A C 1
ATOM 682 O O . THR A 1 90 ? -8.096 11.123 28.042 1.00 78.81 90 THR A O 1
ATOM 685 N N . SER A 1 91 ? -8.193 13.129 27.057 1.00 74.06 91 SER A N 1
ATOM 686 C CA . SER A 1 91 ? -7.599 13.878 28.171 1.00 74.06 91 SER A CA 1
ATOM 687 C C . SER A 1 91 ? -8.619 14.273 29.255 1.00 74.06 91 SER A C 1
ATOM 689 O O . SER A 1 91 ? -8.246 14.987 30.190 1.00 74.06 91 SER A O 1
ATOM 691 N N . GLU A 1 92 ? -9.865 13.812 29.140 1.00 52.94 92 GLU A N 1
ATOM 692 C CA . GLU A 1 92 ? -10.936 13.919 30.143 1.00 52.94 92 GLU A CA 1
ATOM 693 C C . GLU A 1 92 ? -11.116 12.590 30.897 1.00 52.94 92 GLU A C 1
ATOM 695 O O . GLU A 1 92 ? -11.154 11.525 30.234 1.00 52.94 92 GLU A O 1
#

Foldseek 3Di:
DDDPVVVVVVVVPPDPPPPPCPVVVVVVVVVVVVVVQVVCCVVPPPDDGPPVNVVVVVCPVVVVVVCVVVVVVVVVVVVVVVVVVVVVVVVD

Sequence (92 aa):
MSDEGSGQITEFIQGEKEPESSYVVIMIGVVSMLSFLVLYGVLYPGRDMPVVSELLPMFEGVFDSGIWFFLLGAMLGVFAIVATMLAEATSE

pLDDT: mean 82.63, std 13.81, range [48.31, 96.75]

Radius of gyration: 23.55 Å; chains: 1; bounding box: 66×35×44 Å

Secondary structure (DSSP, 8-state):
--SHHHHHHHHTTS-----TTHHHHHHHHHHHHHHHHHHHHHHSTTSPPTTHHHHHHHHHHHHHTSHHHHHHHHHHHHHHHHHHHHHHHH--